Protein AF-A0A1F9CFP4-F1 (afdb_monomer_lite)

Radius of gyration: 27.77 Å; chains: 1; bounding box: 54×34×68 Å

pLDDT: mean 71.11, std 16.75, range [42.0, 97.19]

Secondary structure (DSSP, 8-state):
----HHHHHHHHHHHHHHHHTTSS-HHHHHHHHHT-------HHHHHHHHHHHHHHHHHHHHHHHHH-HHHHHHHHHHHTS-HHHHHHHHHHHHHHHHHHHHHHHTS------------

Sequence (119 aa):
MRLTRKKAGLVEAVIRQWIADKTVTQEEGKKLLGSYEIAGFDWKRLAKYSFWISLICIVIAVGSILADKALMALLAKIFRAPDILKCLFLAGTAVVFYYNFAWSDHESPKVKEKRCVEK

Foldseek 3Di:
DEDEPVVLVVLVVVLVVCVVVVVDDPVVSVVVNVVYDHPPDDVVVVVVVVVVVVVVVVVVVVVVCVVDPVSVVVVVVVVPPDVVVVVVVVVVVVVVVCVVVVVVVVPDDDPPPDDDDDD

Structure (mmCIF, N/CA/C/O backbone):
data_AF-A0A1F9CFP4-F1
#
_entry.id   AF-A0A1F9CFP4-F1
#
loop_
_atom_site.group_PDB
_atom_site.id
_atom_site.type_symbol
_atom_site.label_atom_id
_atom_site.label_alt_id
_atom_site.label_comp_id
_atom_site.label_asym_id
_atom_site.label_entity_id
_atom_site.label_seq_id
_atom_site.pdbx_PDB_ins_code
_atom_site.Cartn_x
_atom_site.Cartn_y
_atom_site.Cartn_z
_atom_site.occupancy
_atom_site.B_iso_or_equiv
_atom_site.auth_seq_id
_atom_site.auth_comp_id
_atom_site.auth_asym_id
_atom_site.auth_atom_id
_atom_site.pdbx_PDB_model_num
ATOM 1 N N . MET A 1 1 ? -15.208 0.368 26.129 1.00 42.84 1 MET A N 1
ATOM 2 C CA . MET A 1 1 ? -15.597 0.047 24.725 1.00 42.84 1 MET A CA 1
ATOM 3 C C . MET A 1 1 ? -15.298 1.249 23.838 1.00 42.84 1 MET A C 1
ATOM 5 O O . MET A 1 1 ? -15.560 2.360 24.271 1.00 42.84 1 MET A O 1
ATOM 9 N N . ARG A 1 2 ? -14.773 1.063 22.618 1.00 42.00 2 ARG A N 1
ATOM 10 C CA . ARG A 1 2 ? -14.483 2.173 21.689 1.00 42.00 2 ARG A CA 1
ATOM 11 C C . ARG A 1 2 ? -15.715 2.474 20.830 1.00 42.00 2 ARG A C 1
ATOM 13 O O . ARG A 1 2 ? -16.188 1.626 20.086 1.00 42.00 2 ARG A O 1
ATOM 20 N N . LEU A 1 3 ? -16.245 3.679 20.942 1.00 51.66 3 LEU A N 1
ATOM 21 C CA . LEU A 1 3 ? -17.427 4.183 20.234 1.00 51.66 3 LEU A CA 1
ATOM 22 C C . LEU A 1 3 ? -16.932 5.321 19.337 1.00 51.66 3 LEU A C 1
ATOM 24 O O . LEU A 1 3 ? -15.881 5.918 19.571 1.00 51.66 3 LEU A O 1
ATOM 28 N N . THR A 1 4 ? -17.673 5.607 18.286 1.00 54.97 4 THR A N 1
ATOM 29 C CA . THR A 1 4 ? -17.378 6.692 17.347 1.00 54.97 4 THR A CA 1
ATOM 30 C C . THR A 1 4 ? -18.000 7.992 17.870 1.00 54.97 4 THR A C 1
ATOM 32 O O . THR A 1 4 ? -19.021 7.934 18.549 1.00 54.97 4 THR A O 1
ATOM 35 N N . ARG A 1 5 ? -17.471 9.171 17.507 1.00 55.06 5 ARG A N 1
ATOM 36 C CA . ARG A 1 5 ? -17.977 10.501 17.940 1.00 55.06 5 ARG A CA 1
ATOM 37 C C . ARG A 1 5 ? -19.505 10.657 17.825 1.00 55.06 5 ARG A C 1
ATOM 39 O O . ARG A 1 5 ? -20.133 11.224 18.708 1.00 55.06 5 ARG A O 1
ATOM 46 N N . LYS A 1 6 ? -20.116 10.084 16.779 1.00 55.12 6 LYS A N 1
ATOM 47 C CA . LYS A 1 6 ? -21.582 10.070 16.590 1.00 55.12 6 LYS A CA 1
ATOM 48 C C . LYS A 1 6 ? -22.325 9.194 17.605 1.00 55.12 6 LYS A C 1
ATOM 50 O O . LYS A 1 6 ? -23.410 9.544 18.046 1.00 55.12 6 LYS A O 1
ATOM 55 N N . LYS A 1 7 ? -21.739 8.053 17.971 1.00 56.66 7 LYS A N 1
ATOM 56 C CA . LYS A 1 7 ? -22.297 7.131 18.967 1.00 56.66 7 LYS A CA 1
ATOM 57 C C . LYS A 1 7 ? -22.124 7.673 20.385 1.00 56.66 7 LYS A C 1
ATOM 59 O O . LYS A 1 7 ? -23.005 7.457 21.199 1.00 56.66 7 LYS A O 1
ATOM 64 N N . ALA A 1 8 ? -21.049 8.419 20.652 1.00 58.47 8 ALA A N 1
ATOM 65 C CA . ALA A 1 8 ? -20.844 9.096 21.931 1.00 58.47 8 ALA A CA 1
ATOM 66 C C . ALA A 1 8 ? -21.970 10.101 22.237 1.00 58.47 8 ALA A C 1
ATOM 68 O O . ALA A 1 8 ? -22.526 10.058 23.325 1.00 58.47 8 ALA A O 1
ATOM 69 N N . GLY A 1 9 ? -22.378 10.918 21.256 1.00 61.66 9 GLY A N 1
ATOM 70 C CA . GLY A 1 9 ? -23.484 11.870 21.436 1.00 61.66 9 GLY A CA 1
ATOM 71 C C . GLY A 1 9 ? -24.847 11.201 21.660 1.00 61.66 9 GLY A C 1
ATOM 72 O O . GLY A 1 9 ? -25.638 11.667 22.473 1.00 61.66 9 GLY A O 1
ATOM 73 N N . LEU A 1 10 ? -25.108 10.071 20.993 1.00 62.72 10 LEU A N 1
ATOM 74 C CA . LEU A 1 10 ? -26.336 9.296 21.205 1.00 62.72 10 LEU A CA 1
ATOM 75 C C . LEU A 1 10 ? -26.346 8.606 22.576 1.00 62.72 10 LEU A C 1
ATOM 77 O O . LEU A 1 10 ? -27.366 8.606 23.254 1.00 62.72 10 LEU A O 1
ATOM 81 N N . VAL A 1 11 ? -25.207 8.064 23.010 1.00 65.38 11 VAL A N 1
ATOM 82 C CA . VAL A 1 11 ? -25.060 7.468 24.345 1.00 65.38 11 VAL A CA 1
ATOM 83 C C . VAL A 1 11 ? -25.194 8.530 25.436 1.00 65.38 11 VAL A C 1
ATOM 85 O O . VAL A 1 11 ? -25.861 8.284 26.433 1.00 65.38 11 VAL A O 1
ATOM 88 N N . GLU A 1 12 ? -24.653 9.731 25.234 1.00 64.69 12 GLU A N 1
ATOM 89 C CA . GLU A 1 12 ? -24.835 10.848 26.164 1.00 64.69 12 GLU A CA 1
ATOM 90 C C . GLU A 1 12 ? -26.308 11.278 26.267 1.00 64.69 12 GLU A C 1
ATOM 92 O O . GLU A 1 12 ? -26.811 11.486 27.371 1.00 64.69 12 GLU A O 1
ATOM 97 N N . ALA A 1 13 ? -27.022 11.357 25.139 1.00 68.38 13 ALA A N 1
ATOM 98 C CA . ALA A 1 13 ? -28.446 11.685 25.120 1.00 68.38 13 ALA A CA 1
ATOM 99 C C . ALA A 1 13 ? -29.297 10.632 25.855 1.00 68.38 13 ALA A C 1
ATOM 101 O O . ALA A 1 13 ? -30.153 10.989 26.664 1.00 68.38 13 ALA A O 1
ATOM 102 N N . VAL A 1 14 ? -29.018 9.343 25.636 1.00 70.12 14 VAL A N 1
ATOM 103 C CA . VAL A 1 14 ? -29.732 8.231 26.289 1.00 70.12 14 VAL A CA 1
ATOM 104 C C . VAL A 1 14 ? -29.430 8.169 27.791 1.00 70.12 14 VAL A C 1
ATOM 106 O O . VAL A 1 14 ? -30.349 8.008 28.590 1.00 70.12 14 VAL A O 1
ATOM 109 N N . ILE A 1 15 ? -28.173 8.373 28.206 1.00 66.69 15 ILE A N 1
ATOM 110 C CA . ILE A 1 15 ? -27.797 8.404 29.631 1.00 66.69 15 ILE A CA 1
ATOM 111 C C . ILE A 1 15 ? -28.475 9.579 30.347 1.00 66.69 15 ILE A C 1
ATOM 113 O O . ILE A 1 15 ? -28.971 9.411 31.459 1.00 66.69 15 ILE A O 1
ATOM 117 N N . ARG A 1 16 ? -28.554 10.759 29.715 1.00 64.94 16 ARG A N 1
ATOM 118 C CA . ARG A 1 16 ? -29.279 11.914 30.274 1.00 64.94 16 ARG A CA 1
ATOM 119 C C . ARG A 1 16 ? -30.767 11.616 30.469 1.00 64.94 16 ARG A C 1
ATOM 121 O O . ARG A 1 16 ? -31.327 12.019 31.485 1.00 64.94 16 ARG A O 1
ATOM 128 N N . GLN A 1 17 ? -31.383 10.887 29.540 1.00 64.25 17 GLN A N 1
ATOM 129 C CA . GLN A 1 17 ? -32.787 10.490 29.636 1.00 64.25 17 GLN A CA 1
ATOM 130 C C . GLN A 1 17 ? -33.017 9.452 30.750 1.00 64.25 17 GLN A C 1
ATOM 132 O O . GLN A 1 17 ? -33.936 9.603 31.546 1.00 64.25 17 GLN A O 1
ATOM 137 N N . TRP A 1 18 ? -32.125 8.471 30.911 1.00 68.06 18 TRP A N 1
ATOM 138 C CA . TRP A 1 18 ? -32.215 7.477 31.993 1.00 68.06 18 TRP A CA 1
ATOM 139 C C . TRP A 1 18 ? -31.946 8.034 33.398 1.00 68.06 18 TRP A C 1
ATOM 141 O O . TRP A 1 18 ? -32.484 7.510 34.376 1.00 68.06 18 TRP A O 1
ATOM 151 N N . ILE A 1 19 ? -31.156 9.108 33.507 1.00 62.97 19 ILE A N 1
ATOM 152 C CA . ILE A 1 19 ? -30.994 9.869 34.757 1.00 62.97 19 ILE A CA 1
ATOM 153 C C . ILE A 1 19 ? -32.285 10.637 35.087 1.00 62.97 19 ILE A C 1
ATOM 155 O O . ILE A 1 19 ? -32.674 10.699 36.254 1.00 62.97 19 ILE A O 1
ATOM 159 N N . ALA A 1 20 ? -32.965 11.196 34.078 1.00 62.31 20 ALA A N 1
ATOM 160 C CA . ALA A 1 20 ? -34.243 11.890 34.256 1.00 62.31 20 ALA A CA 1
ATOM 161 C C . ALA A 1 20 ? -35.375 10.929 34.665 1.00 62.31 20 ALA A C 1
ATOM 163 O O . ALA A 1 20 ? -36.155 11.252 35.559 1.00 62.31 20 ALA A O 1
ATOM 164 N N . ASP A 1 21 ? -35.390 9.717 34.103 1.00 63.66 21 ASP A N 1
ATOM 165 C CA . ASP A 1 21 ? -36.361 8.657 34.413 1.00 63.66 21 ASP A CA 1
ATOM 166 C C . ASP A 1 21 ? -36.045 7.880 35.716 1.00 63.66 21 ASP A C 1
ATOM 168 O O . ASP A 1 21 ? -36.645 6.839 35.983 1.00 63.66 21 ASP A O 1
ATOM 172 N N . LYS A 1 22 ? -35.094 8.352 36.547 1.00 56.91 22 LYS A N 1
ATOM 173 C CA . LYS A 1 22 ? -34.671 7.750 37.839 1.00 56.91 22 LYS A CA 1
ATOM 174 C C . LYS A 1 22 ? -34.327 6.249 37.792 1.00 56.91 22 LYS A C 1
ATOM 176 O O . LYS A 1 22 ? -34.336 5.581 38.823 1.00 56.91 22 LYS A O 1
ATOM 181 N N . THR A 1 23 ? -33.998 5.709 36.621 1.00 55.81 23 THR A N 1
ATOM 182 C CA . THR A 1 23 ? -33.711 4.273 36.454 1.00 55.81 23 THR A CA 1
ATOM 183 C C . THR A 1 23 ? -32.228 3.950 36.711 1.00 55.81 23 THR A C 1
ATOM 185 O O . THR A 1 23 ? -31.879 2.796 36.936 1.00 55.81 23 THR A O 1
ATOM 188 N N . VAL A 1 24 ? -31.346 4.963 36.729 1.00 52.81 24 VAL A N 1
ATOM 189 C CA . VAL A 1 24 ? -29.898 4.820 36.978 1.00 52.81 24 VAL A CA 1
ATOM 190 C C . VAL A 1 24 ? -29.392 5.939 37.899 1.00 52.81 24 VAL A C 1
ATOM 192 O O . VAL A 1 24 ? -29.702 7.114 37.696 1.00 52.81 24 VAL A O 1
ATOM 195 N N . THR A 1 25 ? -28.587 5.591 38.907 1.00 53.16 25 THR A N 1
ATOM 196 C CA . THR A 1 25 ? -28.007 6.544 39.872 1.00 53.16 25 THR A CA 1
ATOM 197 C C . THR A 1 25 ? -26.890 7.368 39.212 1.00 53.16 25 THR A C 1
ATOM 199 O O . THR A 1 25 ? -26.079 6.826 38.461 1.00 53.16 25 THR A 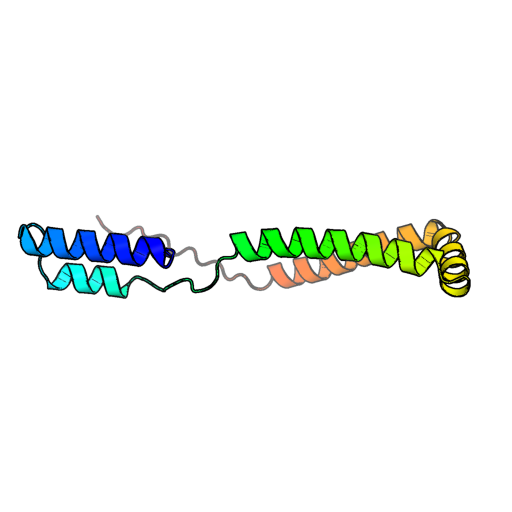O 1
ATOM 202 N N . GLN A 1 26 ? -26.801 8.677 39.502 1.00 53.88 26 GLN A N 1
ATOM 203 C CA . GLN A 1 26 ? -25.830 9.609 38.881 1.00 53.88 26 GLN A CA 1
ATOM 204 C C . GLN A 1 26 ? -24.360 9.131 38.933 1.00 53.88 26 GLN A C 1
ATOM 206 O O . GLN A 1 26 ? -23.565 9.443 38.043 1.00 53.88 26 GLN A O 1
ATOM 211 N N . GLU A 1 27 ? -24.017 8.362 39.965 1.00 50.50 27 GLU A N 1
ATOM 212 C CA . GLU A 1 27 ? -22.701 7.762 40.213 1.00 50.50 27 GLU A CA 1
ATOM 213 C C . GLU A 1 27 ? -22.308 6.724 39.137 1.00 50.50 27 GLU A C 1
ATOM 215 O O . GLU A 1 27 ? -21.172 6.704 38.655 1.00 50.50 27 GLU A O 1
ATOM 220 N N . GLU A 1 28 ? -23.252 5.892 38.686 1.00 51.59 28 GLU A N 1
ATOM 221 C CA . GLU A 1 28 ? -22.998 4.813 37.718 1.00 51.59 28 GLU A CA 1
ATOM 222 C C . GLU A 1 28 ? -22.872 5.348 36.287 1.00 51.59 28 GLU A C 1
ATOM 224 O O . GLU A 1 28 ? -22.007 4.907 35.525 1.00 51.59 28 GLU A O 1
ATOM 229 N N . GLY A 1 29 ? -23.659 6.376 35.946 1.00 52.94 29 GLY A N 1
ATOM 230 C CA . GLY A 1 29 ? -23.576 7.069 34.657 1.00 52.94 29 GLY A CA 1
ATOM 231 C C . GLY A 1 29 ? -22.211 7.727 34.422 1.00 52.94 29 GLY A C 1
ATOM 232 O O . GLY A 1 29 ? -21.658 7.637 33.324 1.00 52.94 29 GLY A O 1
ATOM 233 N N . LYS A 1 30 ? -21.606 8.315 35.466 1.00 53.72 30 LYS A N 1
ATOM 234 C CA . LYS A 1 30 ? -20.240 8.870 35.399 1.00 53.72 30 LYS A CA 1
ATOM 235 C C . LYS A 1 30 ? -19.174 7.787 35.223 1.00 53.72 30 LYS A C 1
ATOM 237 O O . LYS A 1 30 ? -18.226 7.984 34.465 1.00 53.72 30 LYS A O 1
ATOM 242 N N . LYS A 1 31 ? -19.344 6.624 35.859 1.00 54.19 31 LYS A N 1
ATOM 243 C CA . LYS A 1 31 ? -18.422 5.481 35.740 1.00 54.19 31 LYS A CA 1
ATOM 244 C C . LYS A 1 31 ? -18.455 4.851 34.337 1.00 54.19 31 LYS A C 1
ATOM 246 O O . LYS A 1 31 ? -17.415 4.464 33.806 1.00 54.19 31 LYS A O 1
ATOM 251 N N . LEU A 1 32 ? -19.630 4.826 33.702 1.00 56.66 32 LEU A N 1
ATOM 252 C CA . LEU A 1 32 ? -19.833 4.377 32.317 1.00 56.66 32 LEU A CA 1
ATOM 253 C C . LEU A 1 32 ? -19.247 5.351 31.280 1.00 56.66 32 LEU A C 1
ATOM 255 O O . LEU A 1 32 ? -18.638 4.910 30.305 1.00 56.66 32 LEU A O 1
ATOM 259 N N . LEU A 1 33 ? -19.365 6.662 31.514 1.00 56.62 33 LEU A N 1
ATOM 260 C CA . LEU A 1 33 ? -18.750 7.704 30.678 1.00 56.62 33 LEU A CA 1
ATOM 261 C C . LEU A 1 33 ? -17.218 7.758 30.824 1.00 56.62 33 LEU A C 1
ATOM 263 O O . LEU A 1 33 ? -16.528 8.077 29.862 1.00 56.62 33 LEU A O 1
ATOM 267 N N . GLY A 1 34 ? -16.672 7.410 31.995 1.00 51.69 34 GLY A N 1
ATOM 268 C CA . GLY A 1 34 ? -15.224 7.362 32.241 1.00 51.69 34 GLY A CA 1
ATOM 269 C C . GLY A 1 34 ? -14.506 6.157 31.615 1.00 51.69 34 GLY A C 1
ATOM 270 O O . GLY A 1 34 ? -13.320 6.236 31.316 1.00 51.69 34 GLY A O 1
ATOM 271 N N . SER A 1 35 ? -15.213 5.052 31.347 1.00 51.59 35 SER A N 1
ATOM 272 C CA . SER A 1 35 ? -14.651 3.842 30.705 1.00 51.59 35 SER A CA 1
ATOM 273 C C . SER A 1 35 ? -14.604 3.933 29.166 1.00 51.59 35 SER A C 1
ATOM 275 O O . SER A 1 35 ? -14.446 2.941 28.436 1.00 51.59 35 SER A O 1
ATOM 277 N N . TYR A 1 36 ? -14.797 5.146 28.653 1.00 47.56 36 TYR A N 1
ATOM 278 C CA . TYR A 1 36 ? -15.003 5.429 27.252 1.00 47.56 36 TYR A CA 1
ATOM 279 C C . TYR A 1 36 ? -13.828 6.219 26.666 1.00 47.56 36 TYR A C 1
ATOM 281 O O . TYR A 1 36 ? -13.808 7.446 26.642 1.00 47.56 36 TYR A O 1
ATOM 289 N N . GLU A 1 37 ? -12.832 5.498 26.155 1.00 46.34 37 GLU A N 1
ATOM 290 C CA . GLU A 1 37 ? -11.739 6.108 25.405 1.00 46.34 37 GLU A CA 1
ATOM 291 C C . GLU A 1 37 ? -12.216 6.402 23.974 1.00 46.34 37 GLU A C 1
ATOM 293 O O . GLU A 1 37 ? -12.506 5.494 23.179 1.00 46.34 37 GLU A O 1
ATOM 298 N N . ILE A 1 38 ? -12.340 7.691 23.655 1.00 53.12 38 ILE A N 1
ATOM 299 C CA . ILE A 1 38 ? -12.721 8.182 22.332 1.00 53.12 38 ILE A CA 1
ATOM 300 C C . ILE A 1 38 ? -11.649 7.710 21.348 1.00 53.12 38 ILE A C 1
ATOM 302 O O . ILE A 1 38 ? -10.561 8.275 21.263 1.00 53.12 38 ILE A O 1
ATOM 306 N N . ALA A 1 39 ? -11.952 6.671 20.572 1.00 57.25 39 ALA A N 1
ATOM 307 C CA . ALA A 1 39 ? -11.154 6.325 19.407 1.00 57.25 39 ALA A CA 1
ATOM 308 C C . ALA A 1 39 ? -11.296 7.468 18.395 1.00 57.25 39 ALA A C 1
ATOM 310 O O . ALA A 1 39 ? -12.232 7.494 17.599 1.00 57.25 39 ALA A O 1
ATOM 311 N N . GLY A 1 40 ? -10.394 8.447 18.462 1.00 59.53 40 GLY A N 1
ATOM 312 C CA . GLY A 1 40 ? -10.398 9.623 17.590 1.00 59.53 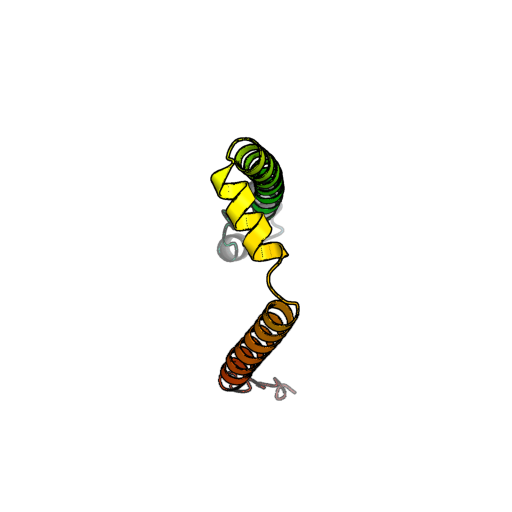40 GLY A CA 1
ATOM 313 C C . GLY A 1 40 ? -10.121 9.304 16.119 1.00 59.53 40 GLY A C 1
ATOM 314 O O . GLY A 1 40 ? -10.228 10.193 15.280 1.00 59.53 40 GLY A O 1
ATOM 315 N N . PHE A 1 41 ? -9.786 8.052 15.793 1.00 59.00 41 PHE A N 1
ATOM 316 C CA . PHE A 1 41 ? -9.285 7.667 14.483 1.00 59.00 41 PHE A CA 1
ATOM 317 C C . PHE A 1 41 ? -10.134 6.568 13.824 1.00 59.00 41 PHE A C 1
ATOM 319 O O . PHE A 1 41 ? -10.147 5.410 14.245 1.00 59.00 41 PHE A O 1
ATOM 326 N N . ASP A 1 42 ? -10.858 6.951 12.768 1.00 68.31 42 ASP A N 1
ATOM 327 C CA . ASP A 1 42 ? -11.690 6.072 11.940 1.00 68.31 42 ASP A CA 1
ATOM 328 C C . ASP A 1 42 ? -10.808 5.227 10.995 1.00 68.31 42 ASP A C 1
ATOM 330 O O . ASP A 1 42 ? -10.640 5.533 9.811 1.00 68.31 42 ASP A O 1
ATOM 334 N N . TRP A 1 43 ? -10.258 4.120 11.501 1.00 76.06 43 TRP A N 1
ATOM 335 C CA . TRP A 1 43 ? -9.449 3.163 10.721 1.00 76.06 43 TRP A CA 1
ATOM 336 C C . TRP A 1 43 ? -10.149 2.661 9.455 1.00 76.06 43 TRP A C 1
ATOM 338 O O . TRP A 1 43 ? -9.518 2.446 8.424 1.00 76.06 43 TRP A O 1
ATOM 348 N N . LYS A 1 44 ? -11.480 2.549 9.496 1.00 77.50 44 LYS A N 1
ATOM 349 C CA . LYS A 1 44 ? -12.299 2.172 8.339 1.00 77.50 44 LYS A CA 1
ATOM 350 C C . LYS A 1 44 ? -12.218 3.201 7.211 1.00 77.50 44 LYS A C 1
ATOM 352 O O . LYS A 1 44 ? -12.322 2.844 6.041 1.00 77.50 44 LYS A O 1
ATOM 357 N N . ARG A 1 45 ? -12.071 4.480 7.554 1.00 78.88 45 ARG A N 1
ATOM 358 C CA . ARG A 1 45 ? -11.943 5.567 6.585 1.00 78.88 45 ARG A CA 1
ATOM 359 C C . ARG A 1 45 ? -10.511 5.650 6.059 1.00 78.88 45 ARG A C 1
ATOM 361 O O . ARG A 1 45 ? -10.345 5.787 4.852 1.00 78.88 45 ARG A O 1
ATOM 368 N N . LEU A 1 46 ? -9.510 5.460 6.924 1.00 84.38 46 LEU A N 1
ATOM 369 C CA . LEU A 1 46 ? -8.109 5.379 6.501 1.00 84.38 46 LEU A CA 1
ATOM 370 C C . LEU A 1 46 ? -7.893 4.233 5.502 1.00 84.38 46 LEU A C 1
ATOM 372 O O . LEU A 1 46 ? -7.354 4.470 4.429 1.00 84.38 46 LEU A O 1
ATOM 376 N N . ALA A 1 47 ? -8.395 3.033 5.809 1.00 88.69 47 ALA A N 1
ATOM 377 C CA . ALA A 1 47 ? -8.264 1.866 4.937 1.00 88.69 47 ALA A CA 1
ATOM 378 C C . ALA A 1 47 ? -8.925 2.063 3.558 1.00 88.69 47 ALA A C 1
ATOM 380 O O . ALA A 1 47 ? -8.423 1.590 2.543 1.00 88.69 47 ALA A O 1
ATOM 381 N N . LYS A 1 48 ? -10.051 2.788 3.496 1.00 88.44 48 LYS A N 1
ATOM 382 C CA . LYS A 1 48 ? -10.711 3.113 2.221 1.00 88.44 48 LYS A CA 1
ATOM 383 C C . LYS A 1 48 ? -9.887 4.082 1.377 1.00 88.44 48 LYS A C 1
ATOM 385 O O . LYS A 1 48 ? -9.783 3.896 0.168 1.00 88.44 48 LYS A O 1
ATOM 390 N N . TYR A 1 49 ? -9.318 5.113 2.000 1.00 92.38 49 TYR A N 1
ATOM 391 C CA . TYR A 1 49 ? -8.509 6.094 1.280 1.00 92.38 49 TYR A CA 1
ATOM 392 C C . TYR A 1 49 ? -7.142 5.547 0.885 1.00 92.38 49 TYR A C 1
ATOM 394 O O . TYR A 1 49 ? -6.691 5.846 -0.216 1.00 92.38 49 TYR A O 1
ATOM 402 N N . SER A 1 50 ? -6.511 4.715 1.717 1.00 92.56 50 SER A N 1
ATOM 403 C CA . SER A 1 50 ? -5.244 4.074 1.360 1.00 92.56 50 SER A CA 1
ATOM 404 C C . SER A 1 50 ? -5.401 3.197 0.121 1.00 92.56 50 SER A C 1
ATOM 406 O O . SER A 1 50 ? -4.556 3.260 -0.761 1.00 92.56 50 SER A O 1
ATOM 408 N N . PHE A 1 51 ? -6.519 2.477 -0.013 1.00 92.75 51 PHE A N 1
ATOM 409 C CA . PHE A 1 51 ? -6.803 1.690 -1.214 1.00 92.75 51 PHE A CA 1
ATOM 410 C C . PHE A 1 51 ? -6.868 2.558 -2.481 1.00 92.75 51 PHE A C 1
ATOM 412 O O . PHE A 1 51 ? -6.297 2.215 -3.514 1.00 92.75 51 PHE A O 1
ATOM 419 N N . TRP A 1 52 ? -7.518 3.721 -2.390 1.00 95.12 52 TRP A N 1
ATOM 420 C CA . TRP A 1 52 ? -7.610 4.672 -3.499 1.00 95.12 52 TRP A CA 1
ATOM 421 C C . TRP A 1 52 ? -6.261 5.315 -3.845 1.00 95.12 52 TRP A C 1
ATOM 423 O O . TRP A 1 52 ? -5.919 5.441 -5.018 1.00 95.12 52 TRP A O 1
ATOM 433 N N . ILE A 1 53 ? -5.465 5.668 -2.834 1.00 95.38 53 ILE A N 1
ATOM 434 C CA . ILE A 1 53 ? -4.110 6.204 -3.020 1.00 95.38 53 ILE A CA 1
ATOM 435 C C . ILE A 1 53 ? -3.208 5.158 -3.679 1.00 95.38 53 ILE A C 1
ATOM 437 O O . ILE A 1 53 ? -2.473 5.488 -4.607 1.00 95.38 53 ILE A O 1
ATOM 441 N N . SER A 1 54 ? -3.290 3.894 -3.255 1.00 96.00 54 SER A N 1
ATOM 442 C CA . SER A 1 54 ? -2.548 2.794 -3.874 1.00 96.00 54 SER A CA 1
ATOM 443 C C . SER A 1 54 ? -2.927 2.609 -5.341 1.00 96.00 54 SER A C 1
ATOM 445 O O . SER A 1 54 ? -2.038 2.432 -6.169 1.00 96.00 54 SER A O 1
ATOM 447 N N . LEU A 1 55 ? -4.214 2.714 -5.686 1.00 96.50 55 LEU A N 1
ATOM 448 C CA . LEU A 1 55 ? -4.658 2.621 -7.077 1.00 96.50 55 LEU A CA 1
ATOM 449 C C . LEU A 1 55 ? -4.046 3.732 -7.941 1.00 96.50 55 LEU A C 1
ATOM 451 O O . LEU A 1 55 ? -3.482 3.454 -8.997 1.00 96.50 55 LEU A O 1
ATOM 455 N N . ILE A 1 56 ? -4.101 4.979 -7.469 1.00 97.19 56 ILE A N 1
ATOM 456 C CA . ILE A 1 56 ? -3.515 6.128 -8.174 1.00 97.19 56 ILE A CA 1
ATOM 457 C C . ILE A 1 56 ? -1.996 5.969 -8.295 1.00 97.19 56 ILE A C 1
ATOM 459 O O . ILE A 1 56 ? -1.432 6.211 -9.359 1.00 97.19 56 ILE A O 1
ATOM 463 N N . CYS A 1 57 ? -1.336 5.514 -7.230 1.00 95.69 57 CYS A N 1
ATOM 464 C CA . CYS A 1 57 ? 0.099 5.252 -7.222 1.00 95.69 57 CYS A CA 1
ATOM 465 C C . CYS A 1 57 ? 0.496 4.240 -8.303 1.00 95.69 57 CYS A C 1
ATOM 467 O O . CYS A 1 57 ? 1.434 4.493 -9.053 1.00 95.69 57 CYS A O 1
ATOM 469 N N . ILE A 1 58 ? -0.249 3.139 -8.446 1.00 95.44 58 ILE A N 1
ATOM 470 C CA . ILE A 1 58 ? -0.001 2.140 -9.494 1.00 95.44 58 ILE A CA 1
ATOM 471 C C . ILE A 1 58 ? -0.135 2.772 -10.884 1.00 95.44 58 ILE A C 1
ATOM 473 O O . ILE A 1 58 ? 0.744 2.584 -11.722 1.00 95.44 58 ILE A O 1
ATOM 477 N N . VAL A 1 59 ? -1.191 3.558 -11.126 1.00 96.56 59 VAL A N 1
ATOM 478 C CA . VAL A 1 59 ? -1.399 4.235 -12.419 1.00 96.56 59 VAL A CA 1
ATOM 479 C C . VAL A 1 59 ? -0.243 5.187 -12.738 1.00 96.56 59 VAL A C 1
ATOM 481 O O . VAL A 1 59 ? 0.294 5.150 -13.844 1.00 96.56 59 VAL A O 1
ATOM 484 N N . ILE A 1 60 ? 0.180 6.002 -11.767 1.00 95.00 60 ILE A N 1
ATOM 485 C CA . ILE A 1 60 ? 1.300 6.937 -11.933 1.00 95.00 60 ILE A CA 1
ATOM 486 C C . ILE A 1 60 ? 2.612 6.182 -12.156 1.00 95.00 60 ILE A C 1
ATOM 488 O O . ILE A 1 60 ? 3.394 6.574 -13.015 1.00 95.00 60 ILE A O 1
ATOM 492 N N . ALA A 1 61 ? 2.857 5.093 -11.426 1.00 92.31 61 ALA A N 1
ATOM 493 C CA . ALA A 1 61 ? 4.055 4.279 -11.590 1.00 92.31 61 ALA A CA 1
ATOM 494 C C . ALA A 1 61 ? 4.138 3.693 -13.005 1.00 92.31 61 ALA A C 1
ATOM 496 O O . ALA A 1 61 ? 5.172 3.818 -13.658 1.00 92.31 61 ALA A O 1
ATOM 497 N N . VAL A 1 62 ? 3.037 3.125 -13.508 1.00 91.56 62 VAL A N 1
ATOM 498 C CA . VAL A 1 62 ? 2.965 2.614 -14.884 1.00 91.56 62 VAL A CA 1
ATOM 499 C C . VAL A 1 62 ? 3.189 3.743 -15.892 1.00 91.56 62 VAL A C 1
ATOM 501 O O . VAL A 1 62 ? 3.999 3.588 -16.802 1.00 91.56 62 VAL A O 1
ATOM 504 N N . GLY A 1 63 ? 2.542 4.898 -15.710 1.00 93.12 63 GLY A N 1
ATOM 505 C CA . GLY A 1 63 ? 2.744 6.062 -16.576 1.00 93.12 63 GLY A CA 1
ATOM 506 C C . GLY A 1 63 ? 4.194 6.562 -16.587 1.00 93.12 63 GLY A C 1
ATOM 507 O O . GLY A 1 63 ? 4.749 6.816 -17.652 1.00 93.12 63 GLY A O 1
ATOM 508 N N . SER A 1 64 ? 4.828 6.637 -15.416 1.00 91.50 64 SER A N 1
ATOM 509 C CA . SER A 1 64 ? 6.226 7.052 -15.246 1.00 91.50 64 SER A CA 1
ATOM 510 C C . SER A 1 64 ? 7.197 6.090 -15.937 1.00 91.50 64 SER A C 1
ATOM 512 O O . SER A 1 64 ? 8.082 6.519 -16.673 1.00 91.50 64 SER A O 1
ATOM 514 N N . ILE A 1 65 ? 6.977 4.779 -15.788 1.00 88.00 65 ILE A N 1
ATOM 515 C CA . ILE A 1 65 ? 7.780 3.743 -16.452 1.00 88.00 65 ILE A CA 1
ATOM 516 C C . ILE A 1 65 ? 7.660 3.840 -17.978 1.00 88.00 65 ILE A C 1
ATOM 518 O O . ILE A 1 65 ? 8.653 3.672 -18.677 1.00 88.00 65 ILE A O 1
ATOM 522 N N . LEU A 1 66 ? 6.463 4.104 -18.513 1.00 85.69 66 LEU A N 1
ATOM 523 C CA . LEU A 1 66 ? 6.260 4.224 -19.961 1.00 85.69 66 LEU A CA 1
ATOM 524 C C . LEU A 1 66 ? 6.886 5.497 -20.547 1.00 85.69 66 LEU A C 1
ATOM 526 O O . LEU A 1 66 ? 7.346 5.477 -21.688 1.00 85.69 66 LEU A O 1
ATOM 530 N N . ALA A 1 67 ? 6.904 6.592 -19.786 1.00 86.75 67 ALA A N 1
ATOM 531 C CA . ALA A 1 67 ? 7.480 7.860 -20.224 1.00 86.75 67 ALA A CA 1
ATOM 532 C C . ALA A 1 67 ? 9.021 7.846 -20.241 1.00 86.75 67 ALA A C 1
ATOM 534 O O . ALA A 1 67 ? 9.631 8.583 -21.018 1.00 86.75 67 ALA A O 1
ATOM 535 N N . ASP A 1 68 ? 9.654 7.002 -19.421 1.00 88.25 68 ASP A N 1
ATOM 536 C CA . ASP A 1 68 ? 11.100 7.009 -19.208 1.00 88.25 68 ASP A CA 1
ATOM 537 C C . ASP A 1 68 ? 11.800 5.748 -19.763 1.00 88.25 68 ASP A C 1
ATOM 539 O O . ASP A 1 68 ? 11.639 4.617 -19.292 1.00 88.25 68 ASP A O 1
ATOM 543 N N . LYS A 1 69 ? 12.648 5.954 -20.783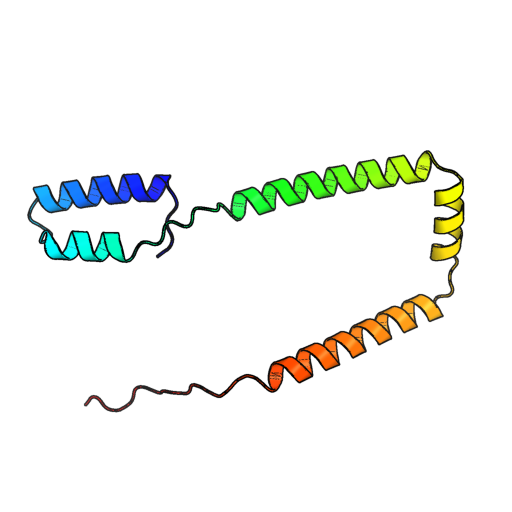 1.00 80.75 69 LYS A N 1
ATOM 544 C CA . LYS A 1 69 ? 13.409 4.882 -21.451 1.00 80.75 69 LYS A CA 1
ATOM 545 C C . LYS A 1 69 ? 14.479 4.248 -20.550 1.00 80.75 69 LYS A C 1
ATOM 547 O O . LYS A 1 69 ? 14.801 3.074 -20.742 1.00 80.75 69 LYS A O 1
ATOM 552 N N . ALA A 1 70 ? 15.040 4.992 -19.595 1.00 80.50 70 ALA A N 1
ATOM 553 C CA . ALA A 1 70 ? 16.044 4.473 -18.669 1.00 80.50 70 ALA A CA 1
ATOM 554 C C . ALA A 1 70 ? 15.402 3.519 -17.647 1.00 80.50 70 ALA A C 1
ATOM 556 O O . ALA A 1 70 ? 15.930 2.433 -17.400 1.00 80.50 70 ALA A O 1
ATOM 557 N N . LEU A 1 71 ? 14.218 3.866 -17.134 1.00 81.94 71 LEU A N 1
ATOM 558 C CA . LEU A 1 71 ? 13.402 3.002 -16.278 1.00 81.94 71 LEU A CA 1
ATOM 559 C C . LEU A 1 71 ? 13.007 1.705 -16.987 1.00 81.94 71 LEU A C 1
ATOM 561 O O . LEU A 1 71 ? 13.165 0.631 -16.409 1.00 81.94 71 LEU A O 1
ATOM 565 N N . MET A 1 72 ? 12.588 1.772 -18.254 1.00 82.81 72 MET A N 1
ATOM 566 C CA . MET A 1 72 ? 12.300 0.567 -19.043 1.00 82.81 72 MET A CA 1
ATOM 567 C C . MET A 1 72 ? 13.514 -0.354 -19.205 1.00 82.81 72 MET A C 1
ATOM 569 O O . MET A 1 72 ? 13.376 -1.572 -19.090 1.00 82.81 72 MET A O 1
ATOM 573 N N . ALA A 1 73 ? 14.713 0.193 -19.425 1.00 82.12 73 ALA A N 1
ATOM 574 C CA . ALA A 1 73 ? 15.933 -0.609 -19.535 1.00 82.12 73 ALA A CA 1
ATOM 575 C C . ALA A 1 73 ? 16.306 -1.297 -18.206 1.00 82.12 73 ALA A C 1
ATOM 577 O O . ALA A 1 73 ? 16.698 -2.467 -18.197 1.00 82.12 73 ALA A O 1
ATOM 578 N N . LEU A 1 74 ? 16.142 -0.603 -17.074 1.00 79.44 74 LEU A N 1
ATOM 579 C CA . LEU A 1 74 ? 16.346 -1.180 -15.741 1.00 79.44 74 LEU A CA 1
ATOM 580 C C . LEU A 1 74 ? 15.317 -2.269 -15.428 1.00 79.44 74 LEU A C 1
ATOM 582 O O . LEU A 1 74 ? 15.668 -3.321 -14.893 1.00 79.44 74 LEU A O 1
ATOM 586 N N . LEU A 1 75 ? 14.062 -2.051 -15.816 1.00 82.69 75 LEU A N 1
ATOM 587 C CA . LEU A 1 75 ? 12.982 -3.011 -15.635 1.00 82.69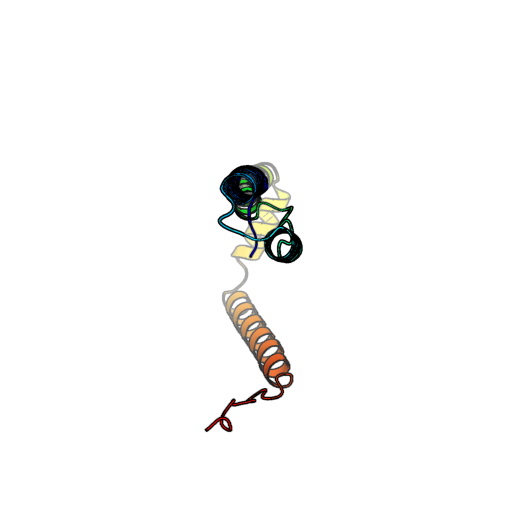 75 LEU A CA 1
ATOM 588 C C . LEU A 1 75 ? 13.190 -4.244 -16.532 1.00 82.69 75 LEU A C 1
ATOM 590 O O . LEU A 1 75 ? 13.080 -5.376 -16.075 1.00 82.69 75 LEU A O 1
ATOM 594 N N . ALA A 1 76 ? 13.641 -4.073 -17.774 1.00 80.50 76 ALA A N 1
ATOM 595 C CA . ALA A 1 76 ? 14.055 -5.198 -18.611 1.00 80.50 76 ALA A CA 1
ATOM 596 C C . ALA A 1 76 ? 15.208 -5.992 -17.972 1.00 80.50 76 ALA A C 1
ATOM 598 O O . ALA A 1 76 ? 15.198 -7.221 -18.001 1.00 80.50 76 ALA A O 1
ATOM 599 N N . LYS A 1 77 ? 16.174 -5.316 -17.337 1.00 79.25 77 LYS A N 1
ATOM 600 C CA . LYS A 1 77 ? 17.287 -5.967 -16.632 1.00 79.25 77 LYS A CA 1
ATOM 601 C C . LYS A 1 77 ? 16.834 -6.724 -15.374 1.00 79.25 77 LYS A C 1
ATOM 603 O O . LYS A 1 77 ? 17.358 -7.806 -15.126 1.00 79.25 77 LYS A O 1
ATOM 608 N N . ILE A 1 78 ? 15.854 -6.210 -14.619 1.00 77.88 78 ILE A N 1
ATOM 609 C CA . ILE A 1 78 ? 15.304 -6.893 -13.432 1.00 77.88 78 ILE A CA 1
ATOM 610 C C . ILE A 1 78 ? 14.413 -8.084 -13.810 1.00 77.88 78 ILE A C 1
ATOM 612 O O . ILE A 1 78 ? 14.476 -9.123 -13.162 1.00 77.88 78 ILE A O 1
ATOM 616 N N . PHE A 1 79 ? 13.624 -7.982 -14.885 1.00 72.00 79 PHE A N 1
ATOM 617 C CA . PHE A 1 79 ? 12.769 -9.082 -15.350 1.00 72.00 79 PHE A CA 1
ATOM 618 C C . PHE A 1 79 ? 13.556 -10.176 -16.070 1.00 72.00 79 PHE A C 1
ATOM 620 O O . PHE A 1 79 ? 13.242 -11.356 -15.928 1.00 72.00 79 PHE A O 1
ATOM 627 N N . ARG A 1 80 ? 14.612 -9.797 -16.796 1.00 71.00 80 ARG A N 1
ATOM 628 C CA . ARG A 1 80 ? 15.563 -10.732 -17.411 1.00 71.00 80 ARG A CA 1
ATOM 629 C C . ARG A 1 80 ? 16.561 -11.302 -16.396 1.00 71.00 80 ARG A C 1
ATOM 631 O O . ARG A 1 80 ? 17.406 -12.112 -16.772 1.00 71.00 80 ARG A O 1
ATOM 638 N N . ALA A 1 81 ? 16.473 -10.900 -15.125 1.00 69.44 81 ALA A N 1
ATOM 639 C CA . ALA A 1 81 ? 17.260 -11.497 -14.061 1.00 69.44 81 ALA A CA 1
ATOM 640 C C . ALA A 1 81 ? 16.859 -12.976 -13.871 1.00 69.44 81 ALA A C 1
ATOM 642 O O . ALA A 1 81 ? 15.664 -13.305 -13.884 1.00 69.44 81 ALA A O 1
ATOM 643 N N . PRO A 1 82 ? 17.851 -13.869 -13.703 1.00 71.19 82 PRO A N 1
ATOM 644 C CA . PRO A 1 82 ? 17.651 -15.313 -13.732 1.00 71.19 82 PRO A CA 1
ATOM 645 C C . PRO A 1 82 ? 16.691 -15.773 -12.634 1.00 71.19 82 PRO A C 1
ATOM 647 O O . PRO A 1 82 ? 16.615 -15.174 -11.561 1.00 71.19 82 PRO A O 1
ATOM 650 N N . ASP A 1 83 ? 15.982 -16.874 -12.877 1.00 75.00 83 ASP A N 1
ATOM 651 C CA . ASP A 1 83 ? 15.014 -17.447 -11.928 1.00 75.00 83 ASP A CA 1
ATOM 652 C C . ASP A 1 83 ? 15.650 -17.824 -10.586 1.00 75.00 83 ASP A C 1
ATOM 654 O O . ASP A 1 83 ? 15.012 -17.728 -9.540 1.00 75.00 83 ASP A O 1
ATOM 658 N N . ILE A 1 84 ? 16.955 -18.099 -10.598 1.00 76.62 84 ILE A N 1
ATOM 659 C CA . ILE A 1 84 ? 17.795 -18.264 -9.408 1.00 76.62 84 ILE A CA 1
ATOM 660 C C . ILE A 1 84 ? 17.697 -17.061 -8.467 1.00 76.62 84 ILE A C 1
ATOM 662 O O . ILE A 1 84 ? 17.599 -17.255 -7.262 1.00 76.62 84 ILE A O 1
ATOM 666 N N . LEU A 1 85 ? 17.672 -15.828 -8.982 1.00 83.38 85 LEU A N 1
ATOM 667 C CA . LEU A 1 85 ? 17.600 -14.635 -8.138 1.00 83.38 85 LEU A CA 1
ATOM 668 C C . LEU A 1 85 ? 16.251 -14.546 -7.414 1.00 83.38 85 LEU A C 1
ATOM 670 O O . LEU A 1 85 ? 16.202 -14.186 -6.241 1.00 83.38 85 LEU A O 1
ATOM 674 N N . LYS A 1 86 ? 15.165 -14.927 -8.097 1.00 81.19 86 LYS A N 1
ATOM 675 C CA . LYS A 1 86 ? 13.817 -14.965 -7.517 1.00 81.19 86 LYS A CA 1
ATOM 676 C C . LYS A 1 86 ? 13.732 -16.043 -6.437 1.00 81.19 86 LYS A C 1
ATOM 678 O O . LYS A 1 86 ? 13.253 -15.766 -5.342 1.00 81.19 86 LYS A O 1
ATOM 683 N N . CYS A 1 87 ? 14.266 -17.235 -6.711 1.00 84.88 87 CYS A N 1
ATOM 684 C CA . CYS A 1 87 ? 14.341 -18.327 -5.740 1.00 84.88 87 CYS A CA 1
ATOM 685 C C . CYS A 1 87 ? 15.174 -17.947 -4.512 1.00 84.88 87 CYS A C 1
ATOM 687 O O . CYS A 1 87 ? 14.757 -18.208 -3.389 1.00 84.88 87 CYS A O 1
ATOM 689 N N . LEU A 1 88 ? 16.319 -17.291 -4.710 1.00 87.19 88 LEU A N 1
ATOM 690 C CA . LEU A 1 88 ? 17.203 -16.884 -3.619 1.00 87.19 88 LEU A CA 1
ATOM 691 C C . LEU A 1 88 ? 16.581 -15.766 -2.777 1.00 87.19 88 LEU A C 1
ATOM 693 O O . LEU A 1 88 ? 16.705 -15.773 -1.557 1.00 87.19 88 LEU A O 1
ATOM 697 N N . PHE A 1 89 ? 15.848 -14.849 -3.410 1.00 88.44 89 PHE A N 1
ATOM 698 C CA . PHE A 1 89 ? 15.077 -13.826 -2.711 1.00 88.44 89 PHE A CA 1
ATOM 699 C C . PHE A 1 89 ? 13.939 -14.435 -1.880 1.00 88.44 89 PHE A C 1
ATOM 701 O O . PHE A 1 89 ? 13.759 -14.078 -0.715 1.00 88.44 89 PHE A O 1
ATOM 708 N N . LEU A 1 90 ? 13.196 -15.393 -2.442 1.00 87.56 90 LEU A N 1
ATOM 709 C CA . LEU A 1 90 ? 12.118 -16.077 -1.726 1.00 87.56 90 LEU A CA 1
ATOM 710 C C . LEU A 1 90 ? 12.659 -16.924 -0.563 1.00 87.56 90 LEU A C 1
ATOM 712 O O . LEU A 1 90 ? 12.120 -16.887 0.539 1.00 87.56 90 LEU A O 1
ATOM 716 N N . ALA A 1 91 ? 13.765 -17.637 -0.781 1.00 90.25 91 ALA A N 1
ATOM 717 C CA . ALA A 1 91 ? 14.443 -18.393 0.265 1.00 90.25 91 ALA A CA 1
ATOM 718 C C . ALA A 1 91 ? 14.996 -17.466 1.358 1.00 90.25 91 ALA A C 1
ATOM 720 O O . ALA A 1 91 ? 14.790 -17.717 2.542 1.00 90.25 91 ALA A O 1
ATOM 721 N N . GLY A 1 92 ? 15.636 -16.358 0.979 1.00 93.31 92 GLY A N 1
ATOM 722 C CA . GLY A 1 92 ? 16.164 -15.372 1.919 1.00 93.31 92 GLY A CA 1
ATOM 723 C C . GLY A 1 92 ? 15.068 -14.737 2.772 1.00 93.31 92 GLY A C 1
ATOM 724 O O . GLY A 1 92 ? 15.199 -14.663 3.991 1.00 93.31 92 GLY A O 1
ATOM 725 N N . THR A 1 93 ? 13.951 -14.343 2.159 1.00 90.75 93 THR A N 1
ATOM 726 C CA . THR A 1 93 ? 12.801 -13.795 2.897 1.00 90.75 93 THR A CA 1
ATOM 727 C C . THR A 1 93 ? 12.169 -14.829 3.828 1.00 90.75 93 THR A C 1
ATOM 729 O O . THR A 1 93 ? 11.860 -14.488 4.969 1.00 90.75 93 THR A O 1
ATOM 732 N N . ALA A 1 94 ? 12.053 -16.094 3.409 1.00 89.75 94 ALA A N 1
ATOM 733 C CA . ALA A 1 94 ? 11.575 -17.176 4.270 1.00 89.75 94 ALA A CA 1
ATOM 734 C C . ALA A 1 94 ? 12.487 -17.394 5.489 1.00 89.75 94 ALA A C 1
ATOM 736 O O . ALA A 1 94 ? 12.000 -17.511 6.611 1.00 89.75 94 ALA A O 1
ATOM 737 N N . VAL A 1 95 ? 13.807 -17.379 5.288 1.00 92.75 95 VAL A N 1
ATOM 738 C CA . VAL A 1 95 ? 14.796 -17.501 6.367 1.00 92.75 95 VAL A CA 1
ATOM 739 C C . VAL A 1 95 ? 14.696 -16.324 7.341 1.00 92.75 95 VAL A C 1
ATOM 741 O O . VAL A 1 95 ? 14.623 -16.532 8.549 1.00 92.75 95 VAL A O 1
ATOM 744 N N . VAL A 1 96 ? 14.620 -15.087 6.840 1.00 92.81 96 VAL A N 1
ATOM 745 C CA . VAL A 1 96 ? 14.459 -13.882 7.674 1.00 92.81 96 VAL A CA 1
ATOM 746 C C . VAL A 1 96 ? 13.169 -13.937 8.485 1.00 92.81 96 VAL A C 1
ATOM 748 O O . VAL A 1 96 ? 13.180 -13.603 9.671 1.00 92.81 96 VAL A O 1
ATOM 751 N N . PHE A 1 97 ? 12.066 -14.369 7.872 1.00 91.75 97 PHE A N 1
ATOM 752 C CA . PHE A 1 97 ? 10.787 -14.497 8.559 1.00 91.75 97 PHE A CA 1
ATOM 753 C C . PHE A 1 97 ? 10.838 -15.584 9.632 1.00 91.75 97 PHE A C 1
ATOM 755 O O . PHE A 1 97 ? 10.364 -15.359 10.741 1.00 91.75 97 PHE A O 1
ATOM 762 N N . TYR A 1 98 ? 11.475 -16.721 9.342 1.00 89.12 98 TYR A N 1
ATOM 763 C CA . TYR A 1 98 ? 11.676 -17.786 10.319 1.00 89.12 98 TYR A CA 1
ATOM 764 C C . TYR A 1 98 ? 12.512 -17.311 11.510 1.00 89.12 98 TYR A C 1
ATOM 766 O O . TYR A 1 98 ? 12.113 -17.533 12.646 1.00 89.12 98 TYR A O 1
ATOM 774 N N . TYR A 1 99 ? 13.612 -16.588 11.284 1.00 89.50 99 TYR A N 1
ATOM 775 C CA . TYR A 1 99 ? 14.412 -16.028 12.377 1.00 89.50 99 TYR A CA 1
ATOM 776 C C . TYR A 1 99 ? 13.659 -14.961 13.181 1.00 89.50 99 TYR A C 1
ATOM 778 O O . TYR A 1 99 ? 13.707 -14.997 14.405 1.00 89.50 99 TYR A O 1
ATOM 786 N N . ASN A 1 100 ? 12.932 -14.043 12.533 1.00 84.81 100 ASN A N 1
ATOM 787 C CA . ASN A 1 100 ? 12.136 -13.023 13.232 1.00 84.81 100 ASN A CA 1
ATOM 788 C C . ASN A 1 100 ? 10.989 -13.642 14.046 1.00 84.81 100 ASN A C 1
ATOM 790 O O . ASN A 1 100 ? 10.726 -13.217 15.170 1.00 84.81 100 ASN A O 1
ATOM 794 N N . PHE A 1 101 ? 10.313 -14.653 13.499 1.00 79.88 101 PHE A N 1
ATOM 795 C CA . PHE A 1 101 ? 9.226 -15.352 14.178 1.00 79.88 101 PHE A CA 1
ATOM 796 C C . PHE A 1 101 ? 9.739 -16.261 15.305 1.00 79.88 101 PHE A C 1
ATOM 798 O O . PHE A 1 101 ? 9.191 -16.227 16.401 1.00 79.88 101 PHE A O 1
ATOM 805 N N . ALA A 1 102 ? 10.832 -17.001 15.088 1.00 73.88 102 ALA A N 1
ATOM 806 C CA . ALA A 1 102 ? 11.474 -17.812 16.126 1.00 73.88 102 ALA A CA 1
ATOM 807 C C . ALA A 1 102 ? 12.063 -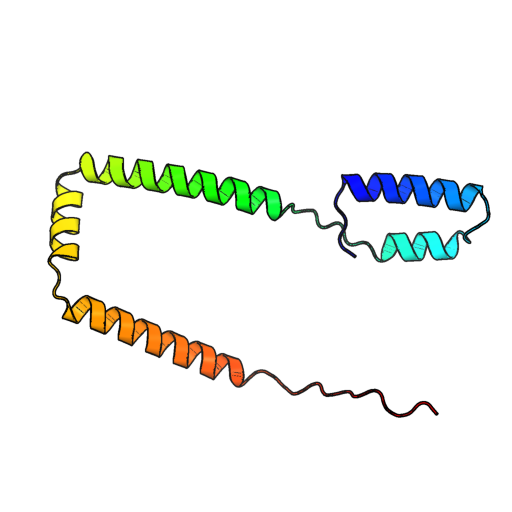16.951 17.259 1.00 73.88 102 ALA A C 1
ATOM 809 O O . ALA A 1 102 ? 12.041 -17.360 18.416 1.00 73.88 102 ALA A O 1
ATOM 810 N N . TRP A 1 103 ? 12.543 -15.742 16.950 1.00 64.19 103 TRP A N 1
ATOM 811 C CA . TRP A 1 103 ? 12.948 -14.758 17.958 1.00 64.19 103 TRP A CA 1
ATOM 812 C C . TRP A 1 103 ? 11.746 -14.193 18.732 1.00 64.19 103 TRP A C 1
ATOM 814 O O . TRP A 1 103 ? 11.834 -13.999 19.940 1.00 64.19 103 TRP A O 1
ATOM 824 N N . SER A 1 104 ? 10.599 -14.012 18.067 1.00 65.50 104 SER A N 1
ATOM 825 C CA . SER A 1 104 ? 9.360 -13.538 18.705 1.00 65.50 104 SER A CA 1
ATOM 826 C C . SER A 1 104 ? 8.714 -14.576 19.637 1.00 65.50 104 SER A C 1
ATOM 828 O O . SER A 1 104 ? 8.023 -14.196 20.578 1.00 65.50 104 SER A O 1
ATOM 830 N N . ASP A 1 105 ? 8.933 -15.876 19.410 1.00 59.00 105 ASP A N 1
ATOM 831 C CA . ASP A 1 105 ? 8.376 -16.942 20.262 1.00 59.00 105 ASP A CA 1
ATOM 832 C C . ASP A 1 105 ? 9.085 -17.042 21.630 1.00 59.00 105 ASP A C 1
ATOM 834 O O . ASP A 1 105 ? 8.492 -17.479 22.617 1.00 59.00 105 ASP A O 1
ATOM 838 N N . HIS A 1 106 ? 10.324 -16.546 21.737 1.00 55.72 106 HIS A N 1
ATOM 839 C CA . HIS A 1 106 ? 11.098 -16.570 22.983 1.00 55.72 106 HIS A CA 1
ATOM 840 C C . HIS A 1 106 ? 10.624 -15.556 24.044 1.00 55.72 106 HIS A C 1
ATOM 842 O O . HIS A 1 106 ? 11.002 -15.681 25.210 1.00 55.72 106 HIS A O 1
ATOM 848 N N . GLU A 1 107 ? 9.770 -14.592 23.678 1.00 56.00 107 GLU A N 1
ATOM 849 C CA . GLU A 1 107 ? 9.251 -13.546 24.569 1.00 56.00 107 GLU A CA 1
ATOM 850 C C . GLU A 1 107 ? 7.730 -13.663 24.773 1.00 56.00 107 GLU A C 1
ATOM 852 O O . GLU A 1 107 ? 6.955 -12.734 24.558 1.00 56.00 107 GLU A O 1
ATOM 857 N N . SER A 1 108 ? 7.267 -14.835 25.211 1.00 52.50 108 SER A N 1
ATOM 858 C CA . SER A 1 108 ? 5.915 -14.964 25.765 1.00 52.50 108 SER A CA 1
ATOM 859 C C . SER A 1 108 ? 5.909 -15.776 27.069 1.00 52.50 108 SER A C 1
ATOM 861 O O . SER A 1 108 ? 5.696 -16.993 27.064 1.00 52.50 108 SER A O 1
ATOM 863 N N . PRO A 1 109 ? 6.121 -15.132 28.238 1.00 46.28 109 PRO A N 1
ATOM 864 C CA . PRO A 1 109 ? 5.876 -15.783 29.515 1.00 46.28 109 PRO A CA 1
ATOM 865 C C . PRO A 1 109 ? 4.386 -16.128 29.633 1.00 46.28 109 PRO A C 1
ATOM 867 O O . PRO A 1 109 ? 3.490 -15.297 29.474 1.00 46.28 109 PRO A O 1
ATOM 870 N N . LYS A 1 110 ? 4.125 -17.409 29.893 1.00 49.50 110 LYS A N 1
ATOM 871 C CA . LYS A 1 110 ? 2.804 -18.008 30.089 1.00 49.50 110 LYS A CA 1
ATOM 872 C C . LYS A 1 110 ? 2.068 -17.338 31.259 1.00 49.50 110 LYS A C 1
ATOM 874 O O . LYS A 1 110 ? 2.211 -17.769 32.399 1.00 49.50 110 LYS A O 1
ATOM 879 N N . VAL A 1 111 ? 1.179 -16.382 30.993 1.00 53.34 111 VAL A N 1
ATOM 880 C CA . VAL A 1 111 ? 0.143 -15.995 31.966 1.00 53.34 111 VAL A CA 1
ATOM 881 C C . VAL A 1 111 ? -0.996 -17.014 31.881 1.00 53.34 111 VAL A C 1
ATOM 883 O O . VAL A 1 111 ? -1.956 -16.864 31.127 1.00 53.34 111 VAL A O 1
ATOM 886 N N . LYS A 1 112 ? -0.866 -18.105 32.642 1.00 46.44 112 LYS A N 1
ATOM 887 C CA . LYS A 1 112 ? -1.967 -19.021 32.978 1.00 46.44 112 LYS A CA 1
ATOM 888 C C . LYS A 1 112 ? -2.403 -18.757 34.421 1.00 46.44 112 LYS A C 1
ATOM 890 O O . LYS A 1 112 ? -2.262 -19.606 35.291 1.00 46.44 112 LYS A O 1
ATOM 895 N N . GLU A 1 113 ? -2.981 -17.588 34.669 1.00 52.03 113 GLU A N 1
ATOM 896 C CA . GLU A 1 113 ? -3.688 -17.323 35.924 1.00 52.03 113 GLU A CA 1
ATOM 897 C C . GLU A 1 113 ? -5.131 -17.824 35.792 1.00 52.03 113 GLU A C 1
ATOM 899 O O . GLU A 1 113 ? -6.069 -17.092 35.468 1.00 52.03 113 GLU A O 1
ATOM 904 N N . LYS A 1 114 ? -5.306 -19.137 35.969 1.00 47.25 114 LYS A N 1
ATOM 905 C CA . LYS A 1 114 ? -6.636 -19.728 36.103 1.00 47.25 114 LYS A CA 1
ATOM 906 C C . LYS A 1 114 ? -7.126 -19.525 37.531 1.00 47.25 114 LYS A C 1
ATOM 908 O O . LYS A 1 114 ? -6.871 -20.335 38.410 1.00 47.25 114 LYS A O 1
ATOM 913 N N . ARG A 1 115 ? -7.893 -18.449 37.691 1.00 49.84 115 ARG A N 1
ATOM 914 C CA . ARG A 1 115 ? -9.156 -18.377 38.440 1.00 49.84 115 ARG A CA 1
ATOM 915 C C . ARG A 1 115 ? -9.751 -19.771 38.713 1.00 49.84 115 ARG A C 1
ATOM 917 O O . ARG A 1 115 ? -10.449 -20.307 37.857 1.00 49.84 115 ARG A O 1
ATOM 924 N N . CYS A 1 116 ? -9.442 -20.352 39.870 1.00 50.66 116 CYS A N 1
ATOM 925 C CA . CYS A 1 116 ? -10.048 -21.592 40.362 1.00 50.66 116 CYS A CA 1
ATOM 926 C C . CYS A 1 116 ? -9.889 -21.734 41.889 1.00 50.66 116 CYS A C 1
ATOM 928 O O . CYS A 1 116 ? -9.452 -22.774 42.352 1.00 50.66 116 CYS A O 1
ATOM 930 N N . VAL A 1 117 ? -10.244 -20.712 42.676 1.00 49.41 117 VAL A N 1
ATOM 931 C CA . VAL A 1 117 ? -10.611 -20.885 44.098 1.00 49.41 117 VAL A CA 1
ATOM 932 C C . VAL A 1 117 ? -11.646 -19.814 44.459 1.00 49.41 117 VAL A C 1
ATOM 934 O O . VAL A 1 117 ? -11.313 -18.770 44.999 1.00 49.41 117 VAL A O 1
ATOM 937 N N . GLU A 1 118 ? -12.902 -20.044 44.089 1.00 49.69 118 GLU A N 1
ATOM 938 C CA . GLU A 1 118 ? -14.041 -19.471 44.814 1.00 49.69 118 GLU A CA 1
ATOM 939 C C . GLU A 1 118 ? -15.178 -20.496 44.748 1.00 49.69 118 GLU A C 1
ATOM 941 O O . GLU A 1 118 ? -15.949 -20.567 43.788 1.00 49.69 118 GLU A O 1
ATOM 946 N N . LYS A 1 119 ? -15.163 -21.385 45.737 1.00 42.59 119 LYS A N 1
ATOM 947 C CA . LYS A 1 119 ? -16.314 -22.084 46.297 1.00 42.59 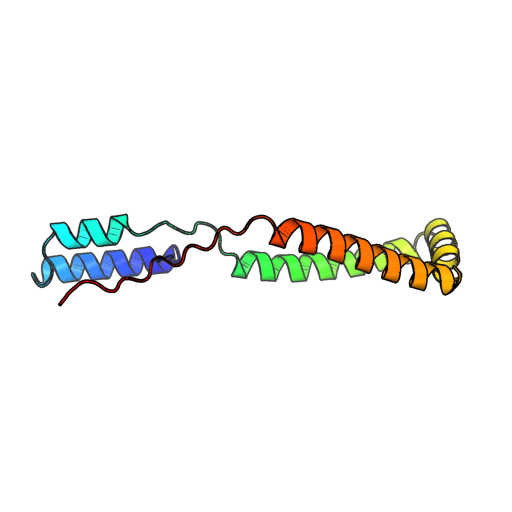119 LYS A CA 1
ATOM 948 C C . LYS A 1 119 ? -16.031 -22.318 47.770 1.00 42.59 119 LYS A C 1
ATOM 950 O O . LYS A 1 119 ? -14.861 -22.642 48.073 1.00 42.59 119 LYS A O 1
#